Protein AF-A0A3C0BU91-F1 (afdb_monomer_lite)

Sequence (85 aa):
LDLTAAALRKNPELTSFAGHVSDSGEGRWTLQAAIDEGVPAPVISAALFGRFESRGLAEYADKLLSAMRYEFGGHIEQPATGKTP

pLDDT: mean 91.77, std 12.41, range [37.94, 98.56]

Radius of gyration: 18.29 Å; chains: 1; bounding box: 42×24×43 Å

Secondary structure (DSSP, 8-state):
-HHHHHHHHH-TT-TT--S-----SHHHHHHHHHHHTT---HHHHHHHHHHHHTTTTTHHHHHHHHHHHHHHH--PPPPSS----

Foldseek 3Di:
DVVVVVCCVVPVPPVVDPLQDDDPCPLVVVVVVCVVVVHDDPVSVVVVVVNCVSVVVCVVVVVVVQVVCCVPPVDHDDPPDPDDD

Structure (mmCIF, N/CA/C/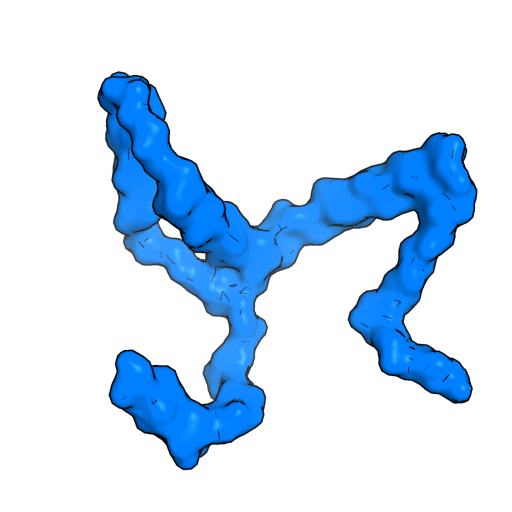O backbone):
data_AF-A0A3C0BU91-F1
#
_entry.id   AF-A0A3C0BU91-F1
#
loop_
_atom_site.group_PDB
_atom_site.id
_atom_site.type_symbol
_atom_site.label_atom_id
_atom_site.label_alt_id
_atom_site.label_comp_id
_atom_site.label_asym_id
_atom_site.label_entity_id
_atom_site.label_seq_id
_atom_site.pdbx_PDB_ins_code
_atom_site.Cartn_x
_atom_site.Cartn_y
_atom_site.Cartn_z
_atom_site.occupancy
_atom_site.B_iso_or_equiv
_atom_site.auth_seq_id
_atom_site.auth_comp_id
_atom_site.auth_asym_id
_atom_site.auth_atom_id
_atom_site.pdbx_PDB_model_num
ATOM 1 N N . LEU A 1 1 ? -13.728 -13.313 -9.650 1.00 77.19 1 LEU A N 1
ATOM 2 C CA . LEU A 1 1 ? -12.669 -13.572 -10.656 1.00 77.19 1 LEU A CA 1
ATOM 3 C C . LEU A 1 1 ? -13.090 -13.157 -12.068 1.00 77.19 1 LEU A C 1
ATOM 5 O O . LEU A 1 1 ? -12.232 -12.733 -12.830 1.00 77.19 1 LEU A O 1
ATOM 9 N N . ASP A 1 2 ? -14.384 -13.169 -12.396 1.00 94.56 2 ASP A N 1
ATOM 10 C CA . ASP A 1 2 ? -14.873 -12.842 -13.747 1.00 94.56 2 ASP A CA 1
ATOM 11 C C . ASP A 1 2 ? -14.547 -11.422 -14.225 1.00 94.56 2 ASP A C 1
ATOM 13 O O . ASP A 1 2 ? -14.215 -11.235 -15.393 1.00 94.56 2 ASP A O 1
ATOM 17 N N . LEU A 1 3 ? -14.563 -10.424 -13.333 1.00 96.06 3 LEU A N 1
ATOM 18 C CA . LEU A 1 3 ? -14.182 -9.047 -13.678 1.00 96.06 3 LEU A CA 1
ATOM 19 C C . LEU A 1 3 ? -12.700 -8.941 -14.061 1.00 96.06 3 LEU A C 1
ATOM 21 O O . LEU A 1 3 ? -12.367 -8.331 -15.073 1.00 96.06 3 LEU A O 1
ATOM 25 N N . THR A 1 4 ? -11.818 -9.583 -13.294 1.00 95.12 4 THR A N 1
ATOM 26 C CA . THR A 1 4 ? -10.381 -9.649 -13.587 1.00 95.12 4 THR A CA 1
ATOM 27 C C . THR A 1 4 ? -10.121 -10.404 -14.887 1.00 95.12 4 THR A C 1
ATOM 29 O O . THR A 1 4 ? -9.383 -9.919 -15.739 1.00 95.12 4 THR A O 1
ATOM 32 N N . ALA A 1 5 ? -10.777 -11.550 -15.089 1.00 96.81 5 ALA A N 1
ATOM 33 C CA . ALA A 1 5 ? -10.662 -12.323 -16.323 1.00 96.81 5 ALA A CA 1
ATOM 34 C C . ALA A 1 5 ? -11.155 -11.528 -17.544 1.00 96.81 5 ALA A C 1
ATOM 36 O O . ALA A 1 5 ? -10.525 -11.550 -18.599 1.00 96.81 5 ALA A O 1
ATOM 37 N N . ALA A 1 6 ? -12.258 -10.786 -17.407 1.00 97.31 6 ALA A N 1
ATOM 38 C CA . ALA A 1 6 ? -12.766 -9.915 -18.459 1.00 97.31 6 ALA A CA 1
ATOM 39 C C . ALA A 1 6 ? -11.818 -8.741 -18.751 1.00 97.31 6 ALA A C 1
ATOM 41 O O . ALA A 1 6 ? -11.641 -8.393 -19.918 1.00 97.31 6 ALA A O 1
ATOM 42 N N . ALA A 1 7 ? -11.204 -8.147 -17.723 1.00 96.88 7 ALA A 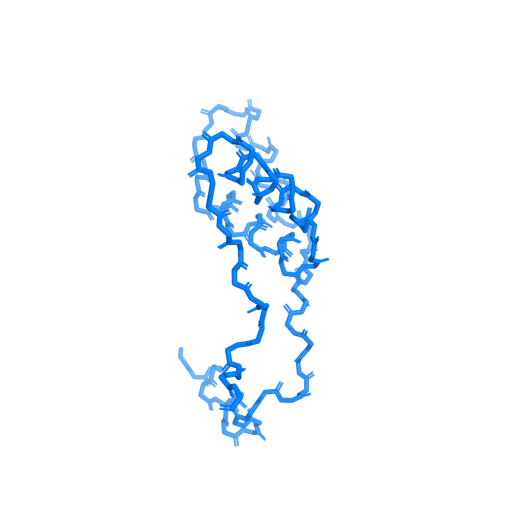N 1
ATOM 43 C CA . ALA A 1 7 ? -10.222 -7.077 -17.883 1.00 96.88 7 ALA A CA 1
ATOM 44 C C . ALA A 1 7 ? -8.973 -7.572 -18.625 1.00 96.88 7 ALA A C 1
ATOM 46 O O . ALA A 1 7 ? -8.607 -6.989 -19.641 1.00 96.88 7 ALA A O 1
ATOM 47 N N . LEU A 1 8 ? -8.391 -8.695 -18.191 1.00 97.12 8 LEU A N 1
ATOM 48 C CA . LEU A 1 8 ? -7.199 -9.284 -18.809 1.00 97.12 8 LEU A CA 1
ATOM 49 C C . LEU A 1 8 ? -7.465 -9.813 -20.220 1.00 97.12 8 LEU A C 1
ATOM 51 O O . LEU A 1 8 ? -6.600 -9.719 -21.078 1.00 97.12 8 LEU A O 1
ATOM 55 N N . ARG A 1 9 ? -8.672 -10.311 -20.516 1.00 97.31 9 ARG A N 1
ATOM 56 C CA . ARG A 1 9 ? -9.036 -10.684 -21.893 1.00 97.31 9 ARG A CA 1
ATOM 57 C C . ARG A 1 9 ? -9.035 -9.476 -22.835 1.00 97.31 9 ARG A C 1
ATOM 59 O O . ARG A 1 9 ? -8.703 -9.621 -24.004 1.00 97.31 9 ARG A O 1
ATOM 66 N N . LYS A 1 10 ? -9.457 -8.305 -22.345 1.00 97.12 10 LYS A N 1
ATOM 67 C CA . LYS A 1 10 ? -9.530 -7.065 -23.136 1.00 97.12 10 LYS A CA 1
ATOM 68 C C . LYS A 1 10 ? -8.178 -6.365 -23.244 1.00 97.12 10 LYS A C 1
ATOM 70 O O . LYS A 1 10 ? -7.857 -5.844 -24.304 1.00 97.12 10 LYS A O 1
ATOM 75 N N . ASN A 1 11 ? -7.422 -6.326 -22.151 1.00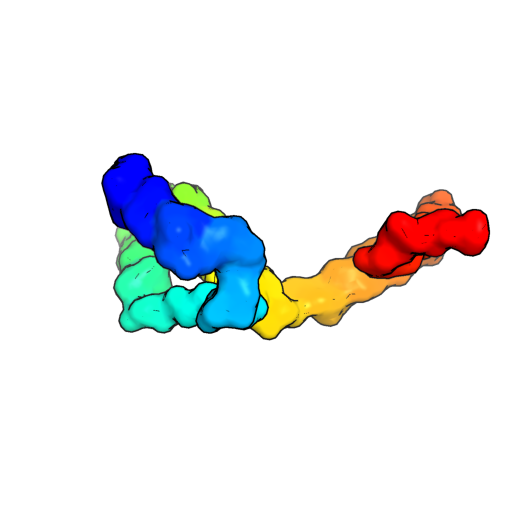 97.00 11 ASN A N 1
ATOM 76 C CA . ASN A 1 11 ? -6.108 -5.705 -22.079 1.00 97.00 11 ASN A CA 1
ATOM 77 C C . ASN A 1 11 ? -5.168 -6.574 -21.222 1.00 97.00 11 ASN A C 1
ATOM 79 O O . ASN A 1 11 ? -5.052 -6.323 -20.020 1.00 97.00 11 ASN A O 1
ATOM 83 N N . PRO A 1 12 ? -4.526 -7.597 -21.815 1.00 97.00 12 PRO A N 1
ATOM 84 C CA . PRO A 1 12 ? -3.662 -8.524 -21.081 1.00 97.00 12 PRO A CA 1
ATOM 85 C C . PRO A 1 12 ? -2.498 -7.829 -20.372 1.00 97.00 12 PRO A C 1
ATOM 87 O O . PRO A 1 12 ? -2.197 -8.149 -19.228 1.00 97.00 12 PRO A O 1
ATOM 90 N N . GLU A 1 13 ? -1.911 -6.827 -21.029 1.00 97.19 13 GLU A N 1
ATOM 91 C CA . GLU A 1 13 ? -0.767 -6.060 -20.521 1.00 97.19 13 GLU A CA 1
ATOM 92 C C . GLU A 1 13 ? -1.181 -4.900 -19.603 1.00 97.19 13 GLU A C 1
ATOM 94 O O . GLU A 1 13 ? -0.332 -4.166 -19.106 1.00 97.19 13 GLU A O 1
ATOM 99 N N . LEU A 1 14 ? -2.489 -4.688 -19.400 1.00 96.06 14 LEU A N 1
ATOM 100 C CA . LEU A 1 14 ? -3.049 -3.627 -18.556 1.00 96.06 14 LEU A CA 1
ATOM 101 C C . LEU A 1 14 ? -2.541 -2.208 -18.885 1.00 96.06 14 LEU A C 1
ATOM 103 O O . LEU A 1 14 ? -2.646 -1.309 -18.054 1.00 96.06 14 LEU A O 1
ATOM 107 N N . THR A 1 15 ? -2.081 -1.960 -20.113 1.00 96.81 15 THR A N 1
ATOM 108 C CA . THR A 1 15 ? -1.498 -0.678 -20.570 1.00 96.81 15 THR A CA 1
ATOM 109 C C . THR A 1 15 ? -2.424 0.537 -20.434 1.00 96.81 15 THR A C 1
ATOM 111 O O . THR A 1 15 ? -1.974 1.675 -20.510 1.00 96.81 15 THR A O 1
ATOM 114 N N . SER A 1 16 ? -3.723 0.315 -20.218 1.00 94.69 16 SER A N 1
ATOM 115 C CA . SER A 1 16 ? -4.721 1.358 -19.968 1.00 94.69 16 SER A CA 1
ATOM 116 C C . SER A 1 16 ? -4.768 1.826 -18.510 1.00 94.69 16 SER A C 1
ATOM 118 O O . SER A 1 16 ? -5.504 2.760 -18.202 1.00 94.69 16 SER A O 1
ATOM 120 N N . PHE A 1 17 ? -4.049 1.169 -17.598 1.00 94.19 17 PHE A N 1
ATOM 121 C CA . PHE A 1 17 ? -4.055 1.469 -16.169 1.00 94.19 17 PHE A CA 1
ATOM 122 C C . PHE A 1 17 ? -2.689 2.001 -15.732 1.00 94.19 17 PHE A C 1
ATOM 124 O O . PHE A 1 17 ? -1.668 1.358 -15.937 1.00 94.19 17 PHE A O 1
ATOM 131 N N . ALA A 1 18 ? -2.672 3.159 -15.070 1.00 93.56 18 ALA A N 1
ATOM 132 C CA . ALA A 1 18 ? -1.437 3.811 -14.622 1.00 93.56 18 ALA A CA 1
ATOM 133 C C . ALA A 1 18 ? -0.839 3.220 -13.328 1.00 93.56 18 ALA A C 1
ATOM 135 O O . ALA A 1 18 ? 0.183 3.701 -12.855 1.00 93.56 18 ALA A O 1
ATOM 136 N N . GLY A 1 19 ? -1.507 2.252 -12.692 1.00 92.75 19 GLY A N 1
ATOM 137 C CA . GLY A 1 19 ? -1.110 1.725 -11.377 1.00 92.75 19 GLY A CA 1
ATOM 138 C C . GLY A 1 19 ? -1.405 2.654 -10.190 1.00 92.75 19 GLY A C 1
ATOM 139 O O . GLY A 1 19 ? -1.298 2.225 -9.050 1.00 92.75 19 GLY A O 1
ATOM 140 N N . HIS A 1 20 ? -1.849 3.887 -10.438 1.00 93.81 20 HIS A N 1
ATOM 141 C CA . HIS A 1 20 ? -2.252 4.849 -9.413 1.00 93.81 20 HIS A CA 1
ATOM 142 C C . HIS A 1 20 ? -3.701 4.600 -8.963 1.00 93.81 20 HIS A C 1
ATOM 144 O O . HIS A 1 20 ? -4.655 4.898 -9.688 1.00 93.81 20 HIS A O 1
ATOM 150 N N . VAL A 1 21 ? -3.888 4.078 -7.750 1.00 92.94 21 VAL A N 1
ATOM 151 C CA . VAL A 1 21 ? -5.206 3.681 -7.236 1.00 92.94 21 VAL A CA 1
ATOM 152 C C . VAL A 1 21 ? -5.789 4.778 -6.347 1.00 92.94 21 VAL A C 1
ATOM 154 O O . VAL A 1 21 ? -5.302 5.043 -5.250 1.00 92.94 21 VAL A O 1
ATOM 157 N N . SER A 1 22 ? -6.879 5.402 -6.796 1.00 88.38 22 SER A N 1
ATOM 158 C CA . SER A 1 22 ? -7.605 6.397 -5.998 1.00 88.38 22 SER A CA 1
ATOM 159 C C . SER A 1 22 ? -8.288 5.774 -4.778 1.00 88.38 22 SER A C 1
ATOM 161 O O . SER A 1 22 ? -8.713 4.616 -4.797 1.00 88.38 22 SER A O 1
ATOM 163 N N . ASP A 1 23 ? -8.451 6.559 -3.717 1.00 86.50 23 ASP A N 1
ATOM 164 C CA . ASP A 1 23 ? -9.288 6.229 -2.566 1.00 86.50 23 ASP A CA 1
ATOM 165 C C . ASP 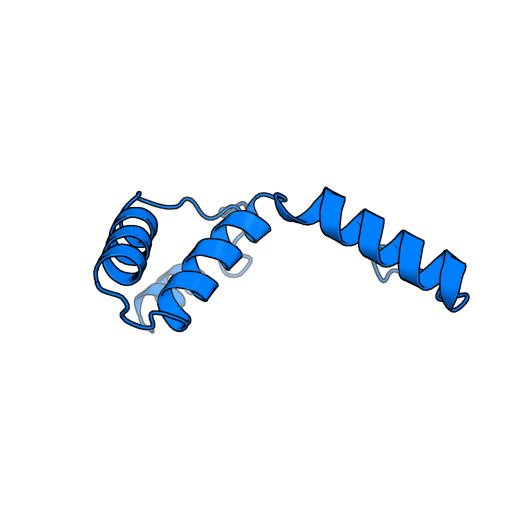A 1 23 ? -10.621 6.998 -2.644 1.00 86.50 23 ASP A C 1
ATOM 167 O O . ASP A 1 23 ? -10.623 8.199 -2.890 1.00 86.50 23 ASP A O 1
ATOM 171 N N . SER A 1 24 ? -11.761 6.308 -2.490 1.00 78.00 24 SER A N 1
ATOM 172 C CA . SER A 1 24 ? -13.114 6.894 -2.632 1.00 78.00 24 SER A CA 1
ATOM 173 C C . SER A 1 24 ? -13.543 7.757 -1.438 1.00 78.00 24 SER A C 1
ATOM 175 O O . SER A 1 24 ? -14.620 8.342 -1.456 1.00 78.00 24 SER A O 1
ATOM 177 N N . GLY A 1 25 ? -12.729 7.803 -0.380 1.00 87.62 25 GLY A N 1
ATOM 178 C CA . GLY A 1 25 ? -13.092 8.337 0.932 1.00 87.62 25 GLY A CA 1
ATOM 179 C C . GLY A 1 25 ? -13.691 7.288 1.872 1.00 87.62 25 GLY A C 1
ATOM 180 O O . GLY A 1 25 ? -13.607 7.463 3.086 1.00 87.62 25 GLY A O 1
ATOM 181 N N . GLU A 1 26 ? -14.197 6.160 1.356 1.00 93.62 26 GLU A N 1
ATOM 182 C CA . GLU A 1 26 ? -14.875 5.174 2.204 1.00 93.62 26 GLU A CA 1
ATOM 183 C C . GLU A 1 26 ? -13.946 4.518 3.219 1.00 93.62 26 GLU A C 1
ATOM 185 O O . GLU A 1 26 ? -14.179 4.572 4.422 1.00 93.62 26 GLU A O 1
ATOM 190 N N . GLY A 1 27 ? -12.806 4.016 2.743 1.00 93.12 27 GLY A N 1
ATOM 191 C CA . GLY A 1 27 ? -11.781 3.457 3.623 1.00 93.12 27 GLY A CA 1
ATOM 192 C C . GLY A 1 27 ? -11.232 4.465 4.640 1.00 93.12 27 GLY A C 1
ATOM 193 O O . GLY A 1 27 ? -10.819 4.059 5.721 1.00 93.12 27 GLY A O 1
ATOM 194 N N . ARG A 1 28 ? -11.257 5.774 4.334 1.00 95.12 28 ARG A N 1
ATOM 195 C CA . ARG A 1 28 ? -10.815 6.819 5.272 1.00 95.12 28 ARG A CA 1
ATOM 196 C C . ARG A 1 28 ? -11.803 6.999 6.411 1.00 95.12 28 ARG A C 1
ATOM 198 O O . ARG A 1 28 ? -11.382 6.968 7.561 1.00 95.12 28 ARG A O 1
ATOM 205 N N . TRP A 1 29 ? -13.090 7.179 6.104 1.00 96.31 29 TRP A N 1
ATOM 206 C CA . TRP A 1 29 ? -14.088 7.344 7.163 1.00 96.31 29 TRP A CA 1
ATOM 207 C C . TRP A 1 29 ? -14.225 6.063 7.985 1.00 96.31 29 TRP A C 1
ATOM 209 O O . TRP A 1 29 ? -14.365 6.148 9.199 1.00 96.31 29 TRP A O 1
ATOM 219 N N . THR A 1 30 ? -14.110 4.883 7.361 1.00 96.06 30 THR A N 1
ATOM 220 C CA . THR A 1 30 ? -14.146 3.610 8.094 1.00 96.06 30 THR A CA 1
ATOM 221 C C . THR A 1 30 ? -12.978 3.500 9.068 1.00 96.06 30 THR A C 1
ATOM 223 O O . THR A 1 30 ? -13.174 3.087 10.207 1.00 96.06 30 THR A O 1
ATOM 226 N N . LEU A 1 31 ? -11.771 3.896 8.651 1.00 96.69 31 LEU A N 1
ATOM 227 C CA . LEU A 1 31 ? -10.611 3.872 9.536 1.00 96.69 31 LEU A CA 1
ATOM 228 C C . LEU A 1 31 ? -10.712 4.917 10.655 1.00 96.69 31 LEU A C 1
ATOM 230 O O . LEU A 1 31 ? -10.334 4.622 11.784 1.00 96.69 31 LEU A O 1
ATOM 234 N N . GLN A 1 32 ? -11.254 6.104 10.367 1.00 97.38 32 GLN A N 1
ATOM 235 C CA . GLN A 1 32 ? -11.502 7.116 11.394 1.00 97.38 32 GLN A CA 1
ATOM 236 C C . GLN A 1 32 ? -12.494 6.606 12.448 1.00 97.38 32 GLN A C 1
ATOM 238 O O . GLN A 1 32 ? -12.187 6.648 13.632 1.00 97.38 32 GLN A O 1
ATOM 243 N N . ALA A 1 33 ? -13.621 6.028 12.024 1.00 98.12 33 ALA A N 1
ATOM 244 C CA . ALA A 1 33 ? -14.599 5.446 12.942 1.00 98.12 33 ALA A CA 1
ATOM 245 C C . ALA A 1 33 ? -13.999 4.299 13.774 1.00 98.12 33 ALA A C 1
ATOM 247 O O . ALA A 1 33 ? -14.249 4.202 14.968 1.00 98.12 33 ALA A O 1
ATOM 248 N N . ALA A 1 34 ? -13.163 3.450 13.172 1.00 98.06 34 ALA A N 1
ATOM 249 C CA . ALA A 1 34 ? -12.471 2.385 13.894 1.00 98.06 34 ALA A CA 1
ATOM 250 C C . ALA A 1 34 ? -11.546 2.926 15.004 1.00 98.06 34 ALA A C 1
ATOM 252 O O . ALA A 1 34 ? -11.468 2.329 16.076 1.00 98.06 34 ALA A O 1
ATOM 253 N N . ILE A 1 35 ? -10.876 4.061 14.771 1.00 98.06 35 ILE A N 1
ATOM 254 C CA . ILE A 1 35 ? -10.065 4.748 15.787 1.00 98.06 35 ILE A CA 1
ATOM 255 C C . ILE A 1 35 ? -10.956 5.294 16.904 1.00 98.06 35 ILE A C 1
ATOM 257 O O . ILE A 1 35 ? -10.663 5.053 18.074 1.00 98.06 35 ILE A O 1
ATOM 261 N N . ASP A 1 36 ? -12.038 5.984 16.544 1.00 98.56 36 ASP A N 1
ATOM 262 C CA . ASP A 1 36 ? -12.950 6.616 17.502 1.00 98.56 36 ASP A CA 1
ATOM 263 C C . ASP A 1 36 ? -13.624 5.574 18.417 1.00 98.56 36 ASP A C 1
ATOM 265 O O . ASP A 1 36 ? -13.777 5.800 19.616 1.00 98.56 36 ASP A O 1
ATOM 269 N N . GLU A 1 37 ? -13.948 4.399 17.872 1.00 98.25 37 GLU A N 1
ATOM 270 C CA . GLU A 1 37 ? -14.573 3.283 18.595 1.00 98.25 37 GLU A CA 1
ATOM 271 C C . GLU A 1 37 ? -13.558 2.333 19.264 1.00 98.25 37 GLU A C 1
ATOM 273 O O . GLU A 1 37 ? -13.941 1.370 19.931 1.00 98.25 37 GLU A O 1
ATOM 278 N N . GLY A 1 38 ? -12.249 2.548 19.079 1.00 98.00 38 GLY A N 1
ATOM 279 C CA . GLY A 1 38 ? -11.208 1.661 19.612 1.00 98.00 38 GLY A CA 1
ATOM 280 C C . GLY A 1 38 ? -11.230 0.241 19.025 1.00 98.00 38 GLY A C 1
ATOM 281 O O . GLY A 1 38 ? -10.813 -0.714 19.684 1.00 98.00 38 GLY A O 1
ATOM 282 N N . VAL A 1 39 ? -11.715 0.081 17.790 1.00 98.38 39 VAL A N 1
ATOM 283 C CA . VAL A 1 39 ? -11.866 -1.210 17.107 1.00 98.38 39 VAL A CA 1
ATOM 284 C C . VAL A 1 39 ? -10.703 -1.450 16.135 1.00 98.38 39 VAL A C 1
ATOM 286 O O . VAL A 1 39 ? -10.449 -0.634 15.250 1.00 98.38 39 VAL A O 1
ATOM 289 N N . PRO A 1 40 ? -10.000 -2.595 16.211 1.00 98.00 40 PRO A N 1
ATOM 290 C CA . PRO A 1 40 ? -8.947 -2.915 15.250 1.00 98.00 40 PRO A CA 1
ATOM 291 C C . PRO A 1 40 ? -9.480 -3.124 13.820 1.00 98.00 40 PRO A C 1
ATOM 293 O O . PRO A 1 40 ? -10.308 -4.001 13.582 1.00 98.00 40 PRO A O 1
ATOM 296 N N . ALA A 1 41 ? -8.931 -2.390 12.844 1.00 97.62 41 ALA A N 1
ATOM 297 C CA . ALA A 1 41 ? -9.269 -2.514 11.417 1.00 97.62 41 ALA A CA 1
ATOM 298 C C . ALA A 1 41 ? -8.042 -2.756 10.498 1.00 97.62 41 ALA A C 1
ATOM 300 O O . ALA A 1 41 ? -7.895 -2.088 9.471 1.00 97.62 41 ALA A O 1
ATOM 301 N N . PRO A 1 42 ? -7.146 -3.717 10.810 1.00 97.62 42 PRO A N 1
ATOM 302 C CA . PRO A 1 42 ? -5.823 -3.827 10.180 1.00 97.62 42 PRO A CA 1
ATOM 303 C C . PRO A 1 42 ? -5.860 -4.014 8.657 1.00 97.62 42 PRO A C 1
ATOM 305 O O . PRO A 1 42 ? -5.049 -3.430 7.942 1.00 97.62 42 PRO A O 1
ATOM 308 N N . VAL A 1 43 ? -6.816 -4.795 8.143 1.00 97.56 43 VAL A N 1
ATOM 309 C CA . VAL A 1 43 ? -6.937 -5.062 6.699 1.00 97.56 43 VAL A CA 1
ATOM 310 C C . VAL A 1 43 ? -7.381 -3.811 5.939 1.00 97.56 43 VAL A C 1
ATOM 312 O O . VAL A 1 43 ? -6.880 -3.544 4.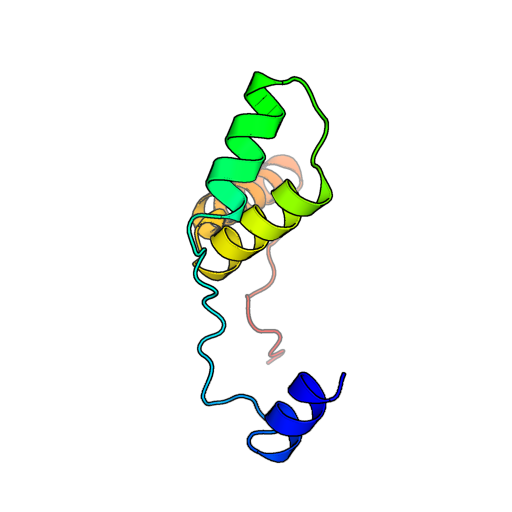849 1.00 97.56 43 VAL A O 1
ATOM 315 N N . ILE A 1 44 ? -8.282 -3.016 6.521 1.00 96.00 44 ILE A N 1
ATOM 316 C CA . ILE A 1 44 ? -8.744 -1.764 5.909 1.00 96.00 44 ILE A CA 1
ATOM 317 C C . ILE A 1 44 ? -7.620 -0.726 5.938 1.00 96.00 44 ILE A C 1
ATOM 319 O O . ILE A 1 44 ? -7.383 -0.072 4.923 1.00 96.00 44 ILE A O 1
ATOM 323 N N . SER A 1 45 ? -6.876 -0.633 7.047 1.00 96.62 45 SER A N 1
ATOM 324 C CA . SER A 1 45 ? -5.693 0.228 7.149 1.00 96.62 45 SER A CA 1
ATOM 325 C C . SER A 1 45 ? -4.659 -0.107 6.078 1.00 96.62 45 SER A C 1
ATOM 327 O O . SER A 1 45 ? -4.240 0.775 5.331 1.00 96.62 45 SER A O 1
ATOM 329 N N . ALA A 1 46 ? -4.296 -1.387 5.950 1.00 96.94 46 ALA A N 1
ATOM 330 C CA . ALA A 1 46 ? -3.336 -1.842 4.949 1.00 96.94 46 ALA A CA 1
ATOM 331 C C . ALA A 1 46 ? -3.825 -1.556 3.520 1.00 96.94 46 ALA A C 1
ATOM 333 O O . ALA A 1 46 ? -3.070 -1.043 2.697 1.00 96.94 46 ALA A O 1
ATOM 334 N N . ALA A 1 47 ? -5.103 -1.816 3.226 1.00 96.06 47 ALA A N 1
ATOM 335 C CA . ALA A 1 47 ? -5.680 -1.536 1.913 1.00 96.06 47 ALA A CA 1
ATOM 336 C C . ALA A 1 47 ? -5.693 -0.034 1.577 1.00 96.06 47 ALA A C 1
ATOM 338 O O . ALA A 1 47 ? -5.503 0.337 0.418 1.00 96.06 47 ALA A O 1
ATOM 339 N N . LEU A 1 48 ? -5.921 0.837 2.565 1.00 95.81 48 LEU A N 1
ATOM 340 C CA . LEU A 1 48 ? -5.875 2.287 2.381 1.00 95.81 48 LEU A CA 1
ATOM 341 C C . LEU A 1 48 ? -4.437 2.780 2.161 1.00 95.81 48 LEU A C 1
ATOM 343 O O . LEU A 1 48 ? -4.200 3.566 1.246 1.00 95.81 48 LEU A O 1
ATOM 347 N N . PHE A 1 49 ? -3.476 2.296 2.949 1.00 95.12 49 PHE A N 1
ATOM 348 C CA . PHE A 1 49 ? -2.070 2.687 2.818 1.00 95.12 49 PHE A CA 1
ATOM 349 C C . PHE A 1 49 ? -1.434 2.172 1.526 1.00 95.12 49 PHE A C 1
ATOM 351 O O . PHE A 1 49 ? -0.751 2.943 0.860 1.00 95.12 49 PHE A O 1
ATOM 358 N N . GLY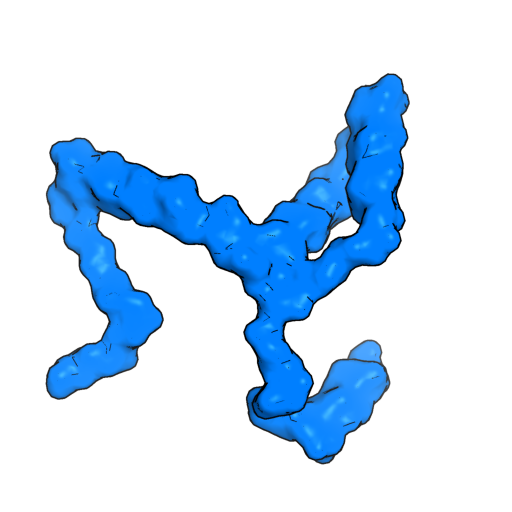 A 1 50 ? -1.774 0.964 1.067 1.00 95.44 50 GLY A N 1
ATOM 359 C CA . GLY A 1 50 ? -1.333 0.480 -0.245 1.00 95.44 50 GLY A CA 1
ATOM 360 C C . GLY A 1 50 ? -1.797 1.382 -1.399 1.00 95.44 50 GLY A C 1
ATOM 361 O O . GLY A 1 50 ? -1.077 1.586 -2.376 1.00 95.44 50 GLY A O 1
ATOM 362 N N . ARG A 1 51 ? -2.971 2.022 -1.277 1.00 94.81 51 ARG A N 1
ATOM 363 C CA . ARG A 1 51 ? -3.395 3.050 -2.245 1.00 94.81 51 ARG A CA 1
ATOM 364 C C . ARG A 1 51 ? -2.521 4.290 -2.157 1.00 94.81 51 ARG A C 1
ATOM 366 O O . ARG A 1 51 ? -2.226 4.870 -3.190 1.00 94.81 51 ARG A O 1
ATOM 373 N N . PHE A 1 52 ? -2.087 4.705 -0.971 1.00 94.56 52 PHE A N 1
ATOM 374 C CA . PHE A 1 52 ? -1.198 5.861 -0.814 1.00 94.56 52 PHE A CA 1
ATOM 375 C C . PHE A 1 52 ? 0.171 5.592 -1.439 1.00 94.56 52 PHE A C 1
ATOM 377 O O . PHE A 1 52 ? 0.662 6.420 -2.206 1.00 94.56 52 PHE A O 1
ATOM 384 N N . GLU A 1 53 ? 0.725 4.411 -1.180 1.00 94.50 53 GLU A N 1
ATOM 385 C CA . GLU A 1 53 ? 1.968 3.922 -1.777 1.00 94.50 53 GLU A CA 1
ATOM 386 C C . GLU A 1 53 ? 1.885 3.879 -3.304 1.00 94.50 53 GLU A C 1
ATOM 388 O O . GLU A 1 53 ? 2.792 4.367 -3.973 1.00 94.50 53 GLU A O 1
ATOM 393 N N . SER A 1 54 ? 0.755 3.429 -3.871 1.00 94.56 54 SER A N 1
ATOM 394 C CA . SER A 1 54 ? 0.538 3.417 -5.330 1.00 94.56 54 SER A CA 1
ATOM 395 C C . SER A 1 54 ? 0.639 4.800 -5.998 1.00 94.56 54 SER A C 1
ATOM 397 O O . SER A 1 54 ? 0.748 4.899 -7.218 1.00 94.56 54 SER A O 1
ATOM 399 N N . ARG A 1 55 ? 0.606 5.879 -5.203 1.00 93.69 55 ARG A N 1
ATOM 400 C CA . ARG A 1 55 ? 0.749 7.274 -5.649 1.00 93.69 55 ARG A CA 1
ATOM 401 C C . ARG A 1 55 ? 2.129 7.867 -5.353 1.00 93.69 55 ARG A C 1
ATOM 403 O O . ARG A 1 55 ? 2.291 9.079 -5.439 1.00 93.69 55 ARG A O 1
ATOM 410 N N . GLY A 1 56 ? 3.095 7.042 -4.949 1.00 91.94 56 GLY A N 1
ATOM 411 C CA . GLY A 1 56 ? 4.446 7.477 -4.590 1.00 91.94 56 GLY A CA 1
ATOM 412 C C . GLY A 1 56 ? 4.546 8.161 -3.225 1.00 91.94 56 GLY A C 1
ATOM 413 O O . GLY A 1 56 ? 5.586 8.723 -2.901 1.00 91.94 56 GLY A O 1
ATOM 414 N N . LEU A 1 57 ? 3.502 8.114 -2.384 1.00 93.00 57 LEU A N 1
ATOM 415 C CA . LEU A 1 57 ? 3.510 8.828 -1.097 1.00 93.00 57 LEU A CA 1
ATOM 416 C C . LEU A 1 57 ? 4.493 8.244 -0.064 1.00 93.00 57 LEU A C 1
ATOM 418 O O . LEU A 1 57 ? 4.745 8.891 0.949 1.00 93.00 57 LEU A O 1
ATOM 422 N N . ALA A 1 58 ? 5.059 7.062 -0.320 1.00 93.06 58 ALA A N 1
ATOM 423 C CA . ALA A 1 58 ? 6.118 6.465 0.495 1.00 93.06 58 ALA A CA 1
ATOM 424 C C . ALA A 1 58 ? 7.543 6.802 0.008 1.00 93.06 58 ALA A C 1
ATOM 426 O O . ALA A 1 58 ? 8.494 6.610 0.757 1.00 93.06 58 ALA A O 1
ATOM 427 N N . GLU A 1 59 ? 7.711 7.389 -1.187 1.00 92.75 59 GLU A N 1
ATOM 428 C CA . GLU A 1 59 ? 9.017 7.512 -1.860 1.00 92.75 59 GLU A CA 1
ATOM 429 C C . GLU A 1 59 ? 10.082 8.212 -1.002 1.00 92.75 59 GLU A C 1
ATOM 431 O O . GLU A 1 59 ? 11.236 7.789 -0.951 1.00 92.75 59 GLU A O 1
ATOM 436 N N . TYR A 1 60 ? 9.713 9.291 -0.310 1.00 93.94 60 TYR A N 1
ATOM 437 C CA . TYR A 1 60 ? 10.654 10.002 0.556 1.00 93.94 60 TYR A CA 1
ATOM 438 C C . TYR A 1 60 ? 11.066 9.166 1.776 1.00 93.94 60 TYR A C 1
ATOM 440 O O . TYR A 1 60 ? 12.243 9.139 2.136 1.00 93.94 60 TYR A O 1
ATOM 448 N N . ALA A 1 61 ? 10.108 8.481 2.404 1.00 94.50 61 ALA A N 1
ATOM 449 C CA . ALA A 1 61 ? 10.375 7.621 3.552 1.00 94.50 61 ALA A CA 1
ATOM 450 C C . ALA A 1 61 ? 11.260 6.431 3.153 1.00 94.50 61 ALA A C 1
ATOM 452 O O . ALA A 1 61 ? 12.203 6.105 3.873 1.00 94.50 61 ALA A O 1
ATOM 453 N N . ASP A 1 62 ? 11.020 5.858 1.975 1.00 95.06 62 ASP A N 1
ATOM 454 C CA . ASP A 1 62 ? 11.814 4.760 1.427 1.00 95.06 62 ASP A CA 1
ATOM 455 C C . ASP A 1 62 ? 13.250 5.205 1.118 1.00 95.06 62 ASP A C 1
ATOM 457 O O . ASP A 1 62 ? 14.201 4.546 1.537 1.00 95.06 62 ASP A O 1
ATOM 461 N N . LYS A 1 63 ? 13.438 6.376 0.490 1.00 95.06 63 LYS A N 1
ATOM 462 C CA . LYS A 1 63 ? 14.776 6.961 0.269 1.00 95.06 63 LYS A CA 1
ATOM 463 C C . LYS A 1 63 ? 15.521 7.200 1.576 1.00 95.06 63 LYS A C 1
ATOM 465 O O . LYS A 1 63 ? 16.713 6.908 1.674 1.00 95.06 63 LYS A O 1
ATOM 470 N N . LEU A 1 64 ? 14.827 7.726 2.587 1.00 97.56 64 LEU A N 1
ATOM 471 C CA . LEU A 1 64 ? 15.415 7.937 3.906 1.00 97.56 64 LEU A CA 1
ATOM 472 C C . LEU A 1 64 ? 15.824 6.604 4.547 1.00 97.56 64 LEU A C 1
ATOM 474 O O . LEU A 1 64 ? 16.900 6.508 5.133 1.00 97.56 64 LEU A O 1
ATOM 478 N N . LEU A 1 65 ? 15.006 5.562 4.400 1.00 96.38 65 LEU A N 1
ATOM 479 C CA . LEU A 1 65 ? 15.329 4.221 4.874 1.00 96.38 65 LEU A CA 1
ATOM 480 C C . LEU A 1 65 ? 16.556 3.634 4.162 1.00 96.38 65 LEU A C 1
ATOM 482 O O . LEU A 1 65 ? 17.435 3.089 4.834 1.00 96.38 65 LEU A O 1
ATOM 486 N N . SER A 1 66 ? 16.658 3.782 2.840 1.00 96.69 66 SER A N 1
ATOM 487 C CA . SER A 1 66 ? 17.843 3.380 2.071 1.00 96.69 66 SER A CA 1
ATOM 488 C C . SER A 1 66 ? 19.100 4.110 2.550 1.00 96.69 66 SER A C 1
ATOM 490 O O . SER A 1 66 ? 20.116 3.463 2.809 1.00 96.69 66 SER A O 1
ATOM 492 N N . ALA A 1 67 ? 19.017 5.426 2.782 1.00 97.75 67 ALA A N 1
ATOM 493 C CA . ALA A 1 67 ? 20.121 6.209 3.338 1.00 97.75 67 ALA A CA 1
ATOM 494 C C . ALA A 1 67 ? 20.555 5.696 4.723 1.00 97.75 67 ALA A C 1
ATOM 496 O O . ALA A 1 67 ? 21.738 5.463 4.949 1.00 97.75 67 ALA A O 1
ATOM 497 N N . MET A 1 68 ? 19.614 5.429 5.636 1.00 98.12 68 MET A N 1
ATOM 498 C CA . MET A 1 68 ? 19.940 4.887 6.964 1.00 98.12 68 MET A CA 1
ATOM 499 C C . MET A 1 68 ? 20.626 3.518 6.889 1.00 98.12 68 MET A C 1
ATOM 501 O O . MET A 1 68 ? 21.584 3.259 7.617 1.00 98.12 68 MET A O 1
ATOM 505 N N . ARG A 1 69 ? 20.152 2.632 6.006 1.00 97.75 69 ARG A N 1
ATOM 506 C CA . ARG A 1 69 ? 20.745 1.300 5.806 1.00 97.75 69 ARG A CA 1
ATOM 507 C C . ARG A 1 69 ? 22.158 1.378 5.228 1.00 97.75 69 ARG A C 1
ATOM 509 O O . ARG A 1 69 ? 22.995 0.545 5.582 1.00 97.75 69 ARG A O 1
ATOM 516 N N . TYR A 1 70 ? 22.417 2.358 4.369 1.00 97.81 70 TYR A N 1
ATOM 517 C CA . TYR A 1 70 ? 23.749 2.639 3.849 1.00 97.81 70 TYR A CA 1
ATOM 518 C C . TYR A 1 70 ? 24.680 3.166 4.950 1.00 97.81 70 TYR A C 1
ATOM 520 O O . TYR A 1 70 ? 25.718 2.561 5.195 1.00 97.81 70 TYR A O 1
ATOM 528 N N . GLU A 1 71 ? 24.281 4.218 5.668 1.00 97.88 71 GLU A N 1
ATOM 529 C CA . GLU A 1 71 ? 25.122 4.857 6.693 1.00 97.88 71 GLU A CA 1
ATOM 530 C C . GLU A 1 71 ? 25.431 3.928 7.876 1.00 97.88 71 GLU A C 1
ATOM 532 O O . GLU A 1 71 ? 26.559 3.886 8.361 1.00 97.88 71 GLU A O 1
ATOM 537 N N . PHE A 1 72 ? 24.448 3.151 8.344 1.00 97.00 72 PHE A N 1
ATOM 538 C CA . PHE A 1 72 ? 24.645 2.267 9.496 1.00 97.00 72 PHE A CA 1
ATOM 539 C C . PHE A 1 72 ? 25.318 0.938 9.129 1.00 97.00 72 PHE A C 1
ATOM 541 O O . PHE A 1 72 ? 26.143 0.430 9.886 1.00 97.00 72 PHE A O 1
ATOM 548 N N . GLY A 1 73 ? 24.929 0.341 8.000 1.00 96.00 73 GLY A N 1
ATOM 549 C CA . GLY A 1 73 ? 25.270 -1.046 7.664 1.00 96.00 73 GLY A CA 1
ATOM 550 C C . GLY A 1 73 ? 26.074 -1.228 6.379 1.00 96.00 73 GLY A C 1
ATOM 551 O O . GLY A 1 73 ? 26.384 -2.364 6.026 1.00 96.00 73 GLY A O 1
ATOM 552 N N . GLY A 1 74 ? 26.377 -0.155 5.644 1.00 97.00 74 GLY A N 1
ATOM 553 C CA . GLY A 1 74 ? 27.021 -0.233 4.331 1.00 97.00 74 GLY A CA 1
ATOM 554 C C . GLY A 1 74 ? 26.157 -0.901 3.254 1.00 97.00 74 GLY A C 1
ATOM 555 O O . GLY A 1 74 ? 26.686 -1.379 2.251 1.00 97.00 74 GLY A O 1
ATOM 556 N N . HIS A 1 75 ? 24.833 -0.990 3.446 1.00 96.62 75 HIS A N 1
ATOM 557 C CA . HIS A 1 75 ? 23.936 -1.613 2.471 1.00 96.62 75 HIS A CA 1
ATOM 558 C C . HIS A 1 75 ? 23.739 -0.708 1.249 1.00 96.62 75 HIS A C 1
ATOM 560 O O . HIS A 1 75 ? 23.071 0.319 1.335 1.00 96.62 75 HIS A O 1
ATOM 566 N N . ILE A 1 76 ? 24.280 -1.119 0.103 1.00 94.50 76 ILE A N 1
ATOM 567 C CA . ILE A 1 76 ? 24.115 -0.412 -1.172 1.00 94.50 76 ILE A CA 1
ATOM 568 C C . ILE A 1 76 ? 22.743 -0.753 -1.770 1.00 94.50 76 ILE A C 1
ATOM 570 O O . ILE A 1 76 ? 22.422 -1.925 -1.980 1.00 94.50 76 ILE A O 1
ATOM 574 N N . GLU A 1 77 ? 21.936 0.274 -2.038 1.00 92.75 77 GLU A N 1
ATOM 575 C CA . GLU A 1 77 ? 20.650 0.138 -2.727 1.00 92.75 77 GLU A CA 1
ATOM 576 C C . GLU A 1 77 ? 20.863 -0.307 -4.183 1.00 92.75 77 GLU A C 1
ATOM 578 O O . GLU A 1 77 ? 21.735 0.207 -4.886 1.00 92.75 77 GLU A O 1
ATOM 583 N N . GLN A 1 78 ? 20.070 -1.277 -4.648 1.00 88.06 78 GLN A N 1
ATOM 584 C CA . GLN A 1 78 ? 20.109 -1.694 -6.048 1.00 88.06 78 GLN A CA 1
ATOM 585 C C . GLN A 1 78 ? 19.331 -0.703 -6.923 1.00 88.06 78 GLN A C 1
ATOM 587 O O . GLN A 1 78 ? 18.289 -0.206 -6.494 1.00 88.06 78 GLN A O 1
ATOM 592 N N . PRO A 1 79 ? 19.769 -0.451 -8.169 1.00 82.62 79 PRO A N 1
ATOM 593 C CA . PRO A 1 79 ? 19.013 0.378 -9.096 1.00 82.62 79 PRO A CA 1
ATOM 594 C C . PRO A 1 79 ? 17.581 -0.144 -9.261 1.00 82.62 79 PRO A C 1
ATOM 596 O O . PRO A 1 79 ? 17.372 -1.346 -9.419 1.00 82.62 79 PRO A O 1
ATOM 599 N N . ALA A 1 80 ? 16.602 0.763 -9.318 1.00 71.44 80 ALA A N 1
ATOM 600 C CA . ALA A 1 80 ? 15.172 0.442 -9.444 1.00 71.44 80 ALA A CA 1
ATOM 601 C C . ALA A 1 80 ? 14.801 -0.369 -10.707 1.00 71.44 80 ALA A C 1
ATOM 603 O O . ALA A 1 80 ? 13.667 -0.813 -10.863 1.00 71.44 80 ALA A O 1
ATOM 604 N N . THR A 1 81 ? 15.754 -0.582 -11.616 1.00 62.38 81 THR A N 1
ATOM 605 C CA . THR A 1 81 ? 15.602 -1.460 -12.772 1.00 62.38 81 THR A CA 1
ATOM 606 C C . THR A 1 81 ? 16.706 -2.507 -12.746 1.00 62.38 81 THR A C 1
ATOM 608 O O . THR A 1 81 ? 17.880 -2.204 -12.944 1.00 62.38 81 THR A O 1
ATOM 611 N N . GLY A 1 82 ? 16.330 -3.763 -12.523 1.00 47.50 82 GLY A N 1
ATOM 612 C CA . GLY A 1 82 ? 17.193 -4.915 -12.762 1.00 47.50 82 GLY A CA 1
ATOM 613 C C . GLY A 1 82 ? 17.440 -5.120 -14.257 1.00 47.50 82 GLY A C 1
ATOM 614 O O . GLY A 1 82 ? 16.984 -6.104 -14.829 1.00 47.50 82 GLY A O 1
ATOM 615 N N . LYS A 1 83 ? 18.154 -4.197 -14.904 1.00 37.94 83 LYS A N 1
ATOM 616 C CA . LYS A 1 83 ? 18.962 -4.528 -16.076 1.00 37.94 83 LYS A CA 1
ATOM 617 C C . LYS A 1 83 ? 20.407 -4.584 -15.610 1.00 37.94 83 LYS A C 1
ATOM 619 O O . LYS A 1 83 ? 21.042 -3.557 -15.393 1.00 37.94 83 LYS A O 1
ATOM 624 N N . THR A 1 84 ? 20.899 -5.804 -15.428 1.00 39.25 84 THR A N 1
ATOM 625 C CA . THR A 1 84 ? 22.333 -6.084 -15.513 1.00 39.25 84 THR A CA 1
ATOM 626 C C . THR A 1 84 ? 22.846 -5.512 -16.847 1.00 39.25 84 THR A C 1
ATOM 628 O O . THR A 1 84 ? 22.096 -5.593 -17.828 1.00 39.25 84 THR A O 1
ATOM 631 N N . PRO A 1 85 ? 24.040 -4.891 -16.897 1.00 45.22 85 PRO A N 1
ATOM 632 C CA . PRO A 1 85 ? 24.669 -4.537 -18.169 1.00 45.22 85 PRO A CA 1
ATOM 633 C C . PRO A 1 85 ? 24.823 -5.753 -19.091 1.00 45.22 85 PRO A C 1
ATOM 635 O O . PRO A 1 85 ? 24.963 -6.884 -18.567 1.00 45.22 85 PRO A O 1
#